Protein AF-A0AAQ1TAX6-F1 (afdb_monomer_lite)

Foldseek 3Di:
DDPLVVLLDQFLCNLVVLCVLLVHDLCVLCVVVVHDSVLSVLCNDHPPPPRNDTDDNVSSLVSCQSSQNRPPDHDDDDDDPPPPD

pLDDT: mean 79.85, std 14.78, range [39.16, 92.38]

InterPro domains:
  IPR010982 Lambda repressor-like, DNA-binding domain superfamily [G3DSA:1.10.260.40] (3-76)
  IPR010982 Lambda repressor-like, DNA-binding domain superfamily [SSF47413] (9-51)

Secondary structure (DSSP, 8-state):
--HHHHTTS--HHHHHHHHHHHT--HHHHHHHTTS-HHHHHHHTSPBTBTT--PPPHHHHHHHHHHTT--SS----PPPPP----

Organism: Escherichia coli (NCBI:txid562)

Structure (mmCIF, N/CA/C/O backbone):
data_AF-A0AAQ1TAX6-F1
#
_entry.id   AF-A0AAQ1TAX6-F1
#
loop_
_atom_site.group_PDB
_atom_site.id
_atom_site.type_symbol
_atom_site.label_atom_id
_atom_site.label_alt_id
_atom_site.label_comp_id
_atom_site.label_asym_id
_atom_site.label_entity_id
_atom_site.label_seq_id
_atom_site.pdbx_PDB_ins_code
_atom_site.Cartn_x
_atom_site.Cartn_y
_atom_site.Cartn_z
_atom_site.occupancy
_atom_site.B_iso_or_equiv
_atom_site.auth_seq_id
_atom_site.auth_comp_id
_atom_site.auth_asym_id
_atom_site.auth_atom_id
_atom_site.pdbx_PDB_model_num
ATOM 1 N N . MET A 1 1 ? -13.967 -2.575 -20.951 1.00 39.16 1 MET A N 1
ATOM 2 C CA . MET A 1 1 ? -12.829 -2.948 -20.078 1.00 39.16 1 MET A CA 1
ATOM 3 C C . MET A 1 1 ? -13.111 -2.387 -18.692 1.00 39.16 1 MET A C 1
ATOM 5 O O . MET A 1 1 ? -13.416 -1.210 -18.596 1.00 39.16 1 MET A O 1
ATOM 9 N N . ASN A 1 2 ? -13.139 -3.232 -17.656 1.00 44.91 2 ASN A N 1
ATOM 10 C CA . ASN A 1 2 ? -13.561 -2.834 -16.308 1.00 44.91 2 ASN A CA 1
ATOM 11 C C . ASN A 1 2 ? -12.456 -2.042 -15.600 1.00 44.91 2 ASN A C 1
ATOM 13 O O . ASN A 1 2 ? -11.439 -2.616 -15.220 1.00 44.91 2 ASN A O 1
ATOM 17 N N . GLU A 1 3 ? -12.707 -0.761 -15.352 1.00 47.22 3 GLU A N 1
ATOM 18 C CA . GLU A 1 3 ? -11.876 0.158 -14.555 1.00 47.22 3 GLU A CA 1
ATOM 19 C C . GLU A 1 3 ? -11.499 -0.423 -13.176 1.00 47.22 3 GLU A C 1
ATOM 21 O O . GLU A 1 3 ? -10.370 -0.289 -12.712 1.00 47.22 3 GLU A O 1
ATOM 26 N N . LYS A 1 4 ? -12.400 -1.214 -12.575 1.00 49.84 4 LYS A N 1
ATOM 27 C CA . LYS A 1 4 ? -12.154 -1.939 -11.315 1.00 49.84 4 LYS A CA 1
ATOM 28 C C . LYS A 1 4 ? -11.036 -2.985 -11.389 1.00 49.84 4 LYS A C 1
ATOM 30 O O . LYS A 1 4 ? -10.452 -3.297 -10.359 1.00 49.84 4 LYS A O 1
ATOM 35 N N . LYS A 1 5 ? -10.737 -3.532 -12.574 1.00 48.62 5 LYS A N 1
ATOM 36 C CA . LYS A 1 5 ? -9.738 -4.601 -12.752 1.00 48.62 5 LYS A CA 1
ATOM 37 C C . LYS A 1 5 ? -8.306 -4.051 -12.774 1.00 48.62 5 LYS A C 1
ATOM 39 O O . LYS A 1 5 ? -7.408 -4.715 -12.277 1.00 48.62 5 LYS A O 1
ATOM 44 N N . MET A 1 6 ? -8.118 -2.822 -13.266 1.00 50.47 6 MET A N 1
ATOM 45 C CA . MET A 1 6 ? -6.811 -2.146 -13.286 1.00 50.47 6 MET A CA 1
ATOM 46 C C . MET A 1 6 ? -6.374 -1.654 -11.900 1.00 50.47 6 MET A C 1
ATOM 48 O O . MET A 1 6 ? -5.184 -1.531 -11.648 1.00 50.47 6 MET A O 1
ATOM 52 N N . LEU A 1 7 ? -7.307 -1.412 -10.972 1.00 57.00 7 LEU A N 1
ATOM 53 C CA . LEU A 1 7 ? -7.011 -0.913 -9.617 1.00 57.00 7 LEU A CA 1
ATOM 54 C C . LEU A 1 7 ? -6.493 -2.002 -8.659 1.00 57.00 7 LEU A C 1
ATOM 56 O O . LEU A 1 7 ? -5.989 -1.692 -7.579 1.00 57.00 7 LEU A O 1
ATOM 60 N N . THR A 1 8 ? -6.626 -3.272 -9.046 1.00 67.06 8 THR A N 1
ATOM 61 C CA . THR A 1 8 ? -6.231 -4.442 -8.244 1.00 67.06 8 THR A CA 1
ATOM 62 C C . THR A 1 8 ? -4.910 -5.065 -8.679 1.00 67.06 8 THR A C 1
ATOM 64 O O . THR A 1 8 ? -4.487 -6.062 -8.098 1.00 67.06 8 THR A O 1
ATOM 67 N N . GLU A 1 9 ? -4.262 -4.515 -9.703 1.00 78.12 9 GLU A N 1
ATOM 68 C CA . GLU A 1 9 ? -3.002 -5.047 -10.213 1.00 78.12 9 GLU A CA 1
ATOM 69 C C . GLU A 1 9 ? -1.810 -4.439 -9.476 1.00 78.12 9 GLU A C 1
ATOM 71 O O . GLU A 1 9 ? -1.791 -3.259 -9.125 1.00 78.12 9 GLU A O 1
ATOM 76 N N . ASN A 1 10 ? -0.795 -5.265 -9.244 1.00 82.62 10 ASN A N 1
ATOM 77 C CA . ASN A 1 10 ? 0.422 -4.902 -8.531 1.00 82.62 10 ASN A CA 1
ATOM 78 C C . ASN A 1 10 ? 1.387 -4.154 -9.461 1.00 82.62 10 ASN A C 1
ATOM 80 O O . ASN A 1 10 ? 2.457 -4.647 -9.814 1.00 82.62 10 ASN A O 1
ATOM 84 N N . THR A 1 11 ? 0.947 -2.985 -9.923 1.00 85.62 11 THR A N 1
ATOM 85 C CA . THR A 1 11 ? 1.734 -2.094 -10.772 1.00 85.62 11 THR A CA 1
ATOM 86 C C . THR A 1 11 ? 2.404 -1.004 -9.932 1.00 85.62 11 THR A C 1
ATOM 88 O O . THR A 1 11 ? 1.858 -0.596 -8.900 1.00 85.62 11 THR A O 1
ATOM 91 N N . PRO A 1 12 ? 3.561 -0.475 -10.368 1.00 86.62 12 PRO A N 1
ATOM 92 C CA . PRO A 1 12 ? 4.242 0.623 -9.679 1.00 86.62 12 PRO A CA 1
ATOM 93 C C . PRO A 1 12 ? 3.347 1.851 -9.461 1.00 86.62 12 PRO A C 1
ATOM 95 O O . PRO A 1 12 ? 3.382 2.490 -8.407 1.00 86.62 12 PRO A O 1
ATOM 98 N N . GLU A 1 13 ? 2.485 2.147 -10.436 1.00 86.38 13 GLU A N 1
ATOM 99 C CA . GLU A 1 13 ? 1.519 3.246 -10.383 1.00 86.38 13 GLU A CA 1
ATOM 100 C C . GLU A 1 13 ? 0.480 3.028 -9.278 1.00 86.38 13 GLU A C 1
ATOM 102 O O . GLU A 1 13 ? 0.206 3.941 -8.494 1.00 86.38 13 GLU A O 1
ATOM 107 N N . ASN A 1 14 ? -0.046 1.805 -9.156 1.00 87.81 14 ASN A N 1
ATOM 108 C CA . ASN A 1 14 ? -0.992 1.458 -8.101 1.00 87.81 14 ASN A CA 1
ATOM 109 C C . ASN A 1 14 ? -0.340 1.457 -6.720 1.00 87.81 14 ASN A C 1
ATOM 111 O O . ASN A 1 14 ? -0.944 1.962 -5.776 1.00 87.81 14 ASN A O 1
ATOM 115 N N . ILE A 1 15 ? 0.892 0.957 -6.592 1.00 88.56 15 ILE A N 1
ATOM 116 C CA . ILE A 1 15 ? 1.649 1.005 -5.331 1.00 88.56 15 ILE A CA 1
ATOM 117 C C . ILE A 1 15 ? 1.797 2.459 -4.868 1.00 88.56 15 ILE A C 1
ATOM 119 O O . ILE A 1 15 ? 1.469 2.790 -3.725 1.00 88.56 15 ILE A O 1
ATOM 123 N N . LYS A 1 16 ? 2.216 3.348 -5.777 1.00 89.69 16 LYS A N 1
ATOM 124 C CA . LYS A 1 16 ? 2.360 4.780 -5.500 1.00 89.69 16 LYS A CA 1
ATOM 125 C C . LYS A 1 16 ? 1.023 5.425 -5.121 1.00 89.69 16 LYS A C 1
ATOM 127 O O . LYS A 1 16 ? 0.976 6.180 -4.148 1.00 89.69 16 LYS A O 1
ATOM 132 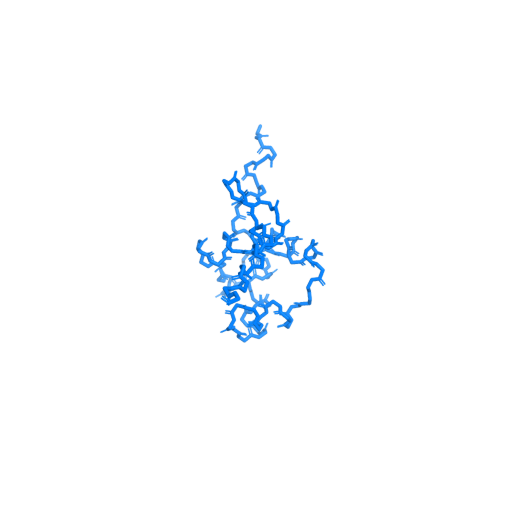N N . ARG A 1 17 ? -0.060 5.111 -5.844 1.00 90.62 17 ARG A N 1
ATOM 133 C CA . ARG A 1 17 ? -1.419 5.610 -5.562 1.00 90.62 17 ARG A CA 1
ATOM 134 C C . ARG A 1 17 ? -1.899 5.183 -4.176 1.00 90.62 17 ARG A C 1
ATOM 136 O O . ARG A 1 17 ? -2.354 6.024 -3.405 1.00 90.62 17 ARG A O 1
ATOM 143 N N . LEU A 1 18 ? -1.771 3.896 -3.846 1.00 90.69 18 LEU A N 1
ATOM 144 C CA . LEU A 1 18 ? -2.182 3.352 -2.551 1.00 90.69 18 LEU A CA 1
ATOM 145 C C . LEU A 1 18 ? -1.381 3.989 -1.413 1.00 90.69 18 LEU A C 1
ATOM 147 O O . LEU A 1 18 ? -1.977 4.430 -0.435 1.00 90.69 18 LEU A O 1
ATOM 151 N N . ARG A 1 19 ? -0.057 4.136 -1.562 1.00 91.75 19 ARG A N 1
ATOM 152 C CA . ARG A 1 19 ? 0.767 4.835 -0.566 1.00 91.75 19 ARG A CA 1
ATOM 153 C C . ARG A 1 19 ? 0.288 6.268 -0.332 1.00 91.75 19 ARG A C 1
ATOM 155 O O . ARG A 1 19 ? 0.124 6.677 0.817 1.00 91.75 19 ARG A O 1
ATOM 162 N N . GLN A 1 20 ? 0.080 7.030 -1.407 1.00 91.19 20 GLN A N 1
ATOM 163 C CA . GLN A 1 20 ? -0.394 8.412 -1.313 1.00 91.19 20 GLN A CA 1
ATOM 164 C C . GLN A 1 20 ? -1.765 8.494 -0.638 1.00 91.19 20 GLN A C 1
ATOM 166 O O . GLN A 1 20 ? -1.985 9.393 0.168 1.00 91.19 20 GLN A O 1
ATOM 171 N N . LYS A 1 21 ? -2.654 7.530 -0.904 1.00 90.75 21 LYS A N 1
ATOM 172 C CA . LYS A 1 21 ? -3.974 7.451 -0.272 1.00 90.75 21 LYS A CA 1
ATOM 173 C C . LYS A 1 21 ? -3.901 7.216 1.238 1.00 90.75 21 LYS A C 1
ATOM 175 O O . LYS A 1 21 ? -4.679 7.813 1.974 1.00 90.75 21 LYS A O 1
ATOM 180 N N . ILE A 1 22 ? -2.975 6.372 1.697 1.00 91.00 22 ILE A N 1
ATOM 181 C CA . ILE A 1 22 ? -2.754 6.133 3.136 1.00 91.00 22 ILE A CA 1
ATOM 182 C C . ILE A 1 22 ? -2.084 7.358 3.795 1.00 91.00 22 ILE A C 1
ATOM 184 O O . ILE A 1 22 ? -2.086 7.484 5.014 1.00 91.00 22 ILE A O 1
ATOM 188 N N . GLY A 1 23 ? -1.529 8.284 3.003 1.00 91.25 23 GLY A N 1
ATOM 189 C CA . GLY A 1 23 ? -0.838 9.472 3.504 1.00 91.25 23 GLY A CA 1
ATOM 190 C C . GLY A 1 23 ? 0.576 9.185 4.011 1.00 91.25 23 GLY A C 1
ATOM 191 O O . GLY A 1 23 ? 1.126 9.988 4.756 1.00 91.25 23 GLY A O 1
ATOM 192 N N . LEU A 1 24 ? 1.167 8.054 3.614 1.00 90.12 24 LEU A N 1
ATOM 193 C CA . LEU A 1 24 ? 2.489 7.633 4.076 1.00 90.12 24 LEU A CA 1
ATOM 194 C C . LEU A 1 24 ? 3.605 8.117 3.148 1.00 90.12 24 LEU A C 1
ATOM 196 O O . LEU A 1 24 ? 3.496 8.130 1.911 1.00 90.12 24 LEU A O 1
ATOM 200 N N . THR A 1 25 ? 4.741 8.455 3.746 1.00 91.62 25 THR A N 1
ATOM 201 C CA . THR A 1 25 ? 5.985 8.676 3.008 1.00 91.62 25 THR A CA 1
ATOM 202 C C . THR A 1 25 ? 6.590 7.347 2.540 1.00 91.62 25 THR A C 1
ATOM 204 O O . THR A 1 25 ? 6.284 6.273 3.055 1.00 91.62 25 THR A O 1
ATOM 207 N N . GLN A 1 26 ? 7.494 7.399 1.555 1.00 89.75 26 GLN A N 1
ATOM 208 C CA . GLN A 1 26 ? 8.219 6.200 1.101 1.00 89.75 26 GLN A CA 1
ATOM 209 C C . GLN A 1 26 ? 9.026 5.545 2.233 1.00 89.75 26 GLN A C 1
ATOM 211 O O . GLN A 1 26 ? 9.180 4.327 2.243 1.00 89.75 26 GLN A O 1
ATOM 216 N N . ARG A 1 27 ? 9.537 6.340 3.186 1.00 90.81 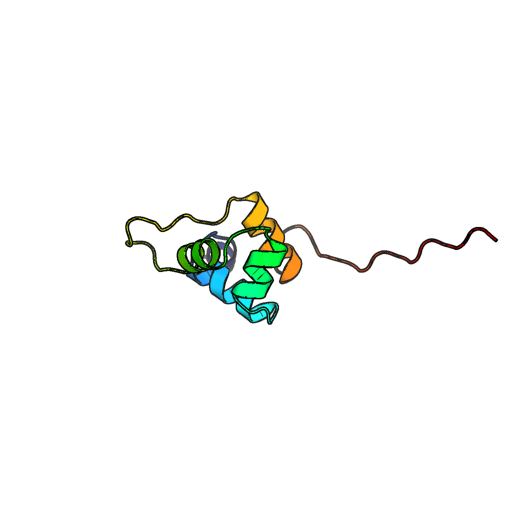27 ARG A N 1
ATOM 217 C CA . ARG A 1 27 ? 10.297 5.831 4.333 1.00 90.81 27 ARG A CA 1
ATOM 218 C C . ARG A 1 27 ? 9.394 5.086 5.310 1.00 90.81 27 ARG A C 1
ATOM 220 O O . ARG A 1 27 ? 9.717 3.961 5.658 1.00 90.81 27 ARG A O 1
ATOM 227 N N . GLU A 1 28 ? 8.259 5.673 5.681 1.00 91.75 28 GLU A N 1
ATOM 228 C CA . GLU A 1 28 ? 7.301 5.033 6.594 1.00 91.75 28 GLU A CA 1
ATOM 229 C C . GLU A 1 28 ? 6.731 3.745 5.996 1.00 91.75 28 GLU A C 1
ATOM 231 O O . GLU A 1 28 ? 6.619 2.735 6.685 1.00 91.75 28 GLU A O 1
ATOM 236 N N . CYS A 1 29 ? 6.431 3.731 4.692 1.00 91.12 29 CYS A N 1
ATOM 237 C CA . CYS A 1 29 ? 6.060 2.487 4.023 1.00 91.12 29 CYS A CA 1
ATOM 238 C C . CYS A 1 29 ? 7.190 1.456 4.066 1.00 91.12 29 CYS A C 1
ATOM 240 O O . CYS A 1 29 ? 6.944 0.297 4.378 1.00 91.12 29 CYS A O 1
ATOM 242 N N . ALA A 1 30 ? 8.431 1.852 3.791 1.00 91.44 30 ALA A N 1
ATOM 243 C CA . ALA A 1 30 ? 9.553 0.926 3.874 1.00 91.44 30 ALA A CA 1
ATOM 244 C C . ALA A 1 30 ? 9.697 0.328 5.288 1.00 91.44 30 ALA A C 1
ATOM 246 O O . ALA A 1 30 ? 9.889 -0.878 5.416 1.00 91.44 30 ALA A O 1
ATOM 247 N N . GLU A 1 31 ? 9.508 1.134 6.334 1.00 92.38 31 GLU A N 1
ATOM 248 C CA . GLU A 1 31 ? 9.516 0.693 7.735 1.00 92.38 31 GLU A CA 1
ATOM 249 C C . GLU A 1 31 ? 8.373 -0.286 8.048 1.00 92.38 31 GLU A C 1
ATOM 251 O O . GLU A 1 31 ? 8.627 -1.367 8.577 1.00 92.38 31 GLU A O 1
ATOM 256 N N . ILE A 1 32 ? 7.132 0.028 7.652 1.00 91.25 32 ILE A N 1
ATOM 257 C CA . ILE A 1 32 ? 5.962 -0.852 7.849 1.00 91.25 32 ILE A CA 1
ATOM 258 C C . ILE A 1 32 ? 6.174 -2.214 7.186 1.00 91.25 32 ILE A C 1
ATOM 260 O O . ILE A 1 32 ? 5.810 -3.250 7.741 1.00 91.25 32 ILE A O 1
ATOM 264 N N . PHE A 1 33 ? 6.773 -2.215 5.999 1.00 89.19 33 PHE A N 1
ATOM 265 C CA . PHE A 1 33 ? 7.043 -3.429 5.242 1.00 89.19 33 PHE A CA 1
ATOM 266 C C . PHE A 1 33 ? 8.417 -4.043 5.555 1.00 89.19 33 PHE A C 1
ATOM 268 O O . PHE A 1 33 ? 8.840 -4.969 4.865 1.00 89.19 33 PHE A O 1
ATOM 275 N N . SER A 1 34 ? 9.113 -3.548 6.588 1.00 89.56 34 SER A N 1
ATOM 276 C CA . SER A 1 34 ? 10.423 -4.044 7.036 1.00 89.56 34 SER A CA 1
ATOM 277 C C . SER A 1 34 ? 11.451 -4.166 5.902 1.00 89.56 34 SER A C 1
ATOM 279 O O . SER A 1 34 ? 12.213 -5.129 5.823 1.00 89.56 34 SER A O 1
ATOM 281 N N . MET A 1 35 ? 11.473 -3.184 4.999 1.00 88.19 35 MET A N 1
ATOM 282 C CA . MET A 1 35 ? 12.394 -3.132 3.868 1.00 88.19 35 MET A CA 1
ATOM 283 C C . MET A 1 35 ? 13.173 -1.823 3.815 1.00 88.19 35 MET A C 1
ATOM 285 O O . MET A 1 35 ? 12.825 -0.819 4.427 1.00 88.19 35 MET A O 1
ATOM 289 N N . ASN A 1 36 ? 14.254 -1.820 3.039 1.00 89.88 36 ASN A N 1
ATOM 290 C CA . ASN A 1 36 ? 15.043 -0.615 2.834 1.00 89.88 36 ASN A CA 1
ATOM 291 C C . ASN A 1 36 ? 14.256 0.416 1.987 1.00 89.88 36 ASN A C 1
ATOM 293 O O . ASN A 1 36 ? 13.660 0.029 0.975 1.00 89.88 36 ASN A O 1
ATOM 297 N N . PRO A 1 37 ? 14.307 1.728 2.300 1.00 88.31 37 PRO A N 1
ATOM 298 C CA . PRO A 1 37 ? 13.675 2.776 1.489 1.00 88.31 37 PRO A CA 1
ATOM 299 C C . PRO A 1 37 ? 14.080 2.764 0.010 1.00 88.31 37 PRO A C 1
ATOM 301 O O . PRO A 1 37 ? 13.279 3.095 -0.864 1.00 88.31 37 PRO A O 1
ATOM 304 N N . ARG A 1 38 ? 15.314 2.344 -0.298 1.00 87.12 38 ARG A N 1
ATOM 305 C CA . ARG A 1 38 ? 15.789 2.167 -1.677 1.00 87.12 38 ARG A CA 1
ATOM 306 C C . ARG A 1 38 ? 15.046 1.043 -2.393 1.00 87.12 38 ARG A C 1
ATOM 308 O O . ARG A 1 38 ? 14.722 1.187 -3.567 1.00 87.12 38 ARG A O 1
ATOM 315 N N . THR A 1 39 ? 14.772 -0.052 -1.685 1.00 85.62 39 THR A N 1
ATOM 316 C CA . THR A 1 39 ? 13.970 -1.166 -2.196 1.00 85.62 39 THR A CA 1
ATOM 317 C C . THR A 1 39 ? 12.547 -0.699 -2.454 1.00 85.62 39 THR A C 1
ATOM 319 O O . THR A 1 39 ? 12.054 -0.921 -3.550 1.00 85.62 39 THR A O 1
ATOM 322 N N . TRP A 1 40 ? 11.929 0.022 -1.509 1.00 88.31 40 TRP A N 1
ATOM 323 C CA . TRP A 1 40 ? 10.585 0.581 -1.694 1.00 88.31 40 TRP A CA 1
ATOM 324 C C . TRP A 1 40 ? 10.503 1.500 -2.918 1.00 88.31 40 TRP A C 1
ATOM 326 O O . TRP A 1 40 ? 9.613 1.348 -3.748 1.00 88.31 40 TRP A O 1
ATOM 336 N N . ARG A 1 41 ? 11.473 2.412 -3.075 1.00 87.38 41 ARG A N 1
ATOM 337 C CA . ARG A 1 41 ? 11.536 3.319 -4.228 1.00 87.38 41 ARG A CA 1
ATOM 338 C C . ARG A 1 41 ? 11.515 2.559 -5.554 1.00 87.38 41 ARG A C 1
ATOM 340 O O . ARG A 1 41 ? 10.744 2.937 -6.423 1.00 87.38 41 ARG A O 1
ATOM 347 N N . ARG A 1 42 ? 12.289 1.475 -5.675 1.00 85.00 42 ARG A N 1
ATOM 348 C CA . ARG A 1 42 ? 12.321 0.628 -6.882 1.00 85.00 42 ARG A CA 1
ATOM 349 C C . ARG A 1 42 ? 10.973 -0.008 -7.212 1.00 85.00 42 ARG A C 1
ATOM 351 O O . ARG A 1 42 ? 10.672 -0.200 -8.382 1.00 85.00 42 ARG A O 1
ATOM 358 N N . LYS A 1 43 ? 10.147 -0.295 -6.201 1.00 83.69 43 LYS A N 1
ATOM 359 C CA . LYS A 1 43 ? 8.793 -0.837 -6.402 1.00 83.69 43 LYS A CA 1
ATOM 360 C C . LYS A 1 43 ? 7.826 0.199 -6.996 1.00 83.69 43 LYS A C 1
ATOM 362 O O . LYS A 1 43 ? 6.845 -0.183 -7.619 1.00 83.69 43 LYS A O 1
ATOM 367 N N . GLU A 1 44 ? 8.097 1.496 -6.818 1.00 84.88 44 GLU A N 1
ATOM 368 C CA . GLU A 1 44 ? 7.322 2.603 -7.408 1.00 84.88 44 GLU A CA 1
ATOM 369 C C . GLU A 1 44 ? 7.878 3.083 -8.760 1.00 84.88 44 GLU A C 1
ATOM 371 O O . GLU A 1 44 ? 7.276 3.958 -9.387 1.00 84.88 44 GLU A O 1
ATOM 376 N N . GLU A 1 45 ? 9.019 2.558 -9.215 1.00 81.81 45 GLU A N 1
ATOM 377 C CA . GLU A 1 45 ? 9.606 2.947 -10.499 1.00 81.81 45 GLU A CA 1
ATOM 378 C C . GLU A 1 45 ? 8.849 2.303 -11.676 1.00 81.81 45 GLU A C 1
ATOM 380 O O . GLU A 1 45 ? 8.426 1.150 -11.574 1.00 81.81 45 GLU A O 1
ATOM 385 N N . PRO A 1 46 ? 8.676 3.015 -12.807 1.00 71.38 46 PRO A N 1
ATOM 386 C CA . PRO A 1 46 ? 7.992 2.480 -13.982 1.00 71.38 46 PRO A CA 1
ATOM 387 C C . PRO A 1 46 ? 8.616 1.174 -14.490 1.00 71.38 46 PRO A C 1
ATOM 389 O O . PRO A 1 46 ? 9.838 0.999 -14.467 1.00 71.38 46 PRO A O 1
ATOM 392 N N . ALA A 1 47 ? 7.774 0.277 -15.008 1.00 59.72 47 ALA A N 1
ATOM 393 C CA . ALA A 1 47 ? 8.224 -0.959 -15.638 1.00 59.72 47 ALA A CA 1
ATOM 394 C C . ALA A 1 47 ? 9.112 -0.647 -16.861 1.00 59.72 47 ALA A C 1
ATOM 396 O O . ALA A 1 47 ? 8.712 0.112 -17.741 1.00 59.72 47 ALA A O 1
ATOM 397 N N . GLY A 1 48 ? 10.321 -1.217 -16.905 1.00 53.62 48 GLY A N 1
ATOM 398 C CA . GLY A 1 48 ? 11.304 -0.981 -17.976 1.00 53.62 48 GLY A CA 1
ATOM 399 C C . GLY A 1 48 ? 12.707 -0.622 -17.479 1.00 53.62 48 GLY A C 1
ATOM 400 O O . GLY A 1 48 ? 13.674 -0.738 -18.226 1.00 53.62 48 GLY A O 1
ATOM 401 N N . THR A 1 49 ? 12.856 -0.267 -16.201 1.00 55.12 49 THR A N 1
ATOM 402 C CA . THR A 1 49 ? 14.161 -0.306 -15.533 1.00 55.12 49 THR A CA 1
ATOM 403 C C . THR A 1 49 ? 14.468 -1.757 -15.152 1.00 55.12 49 THR A C 1
ATOM 405 O O . THR A 1 49 ? 13.582 -2.498 -14.724 1.00 55.12 49 THR A O 1
ATOM 408 N N . ALA A 1 50 ? 15.720 -2.197 -15.295 1.00 46.69 50 ALA A N 1
ATOM 409 C CA . ALA A 1 50 ? 16.168 -3.581 -15.065 1.00 46.69 50 ALA A CA 1
ATOM 410 C C . ALA A 1 50 ? 15.987 -4.104 -13.612 1.00 46.69 50 ALA A C 1
ATOM 412 O O . ALA A 1 50 ? 16.596 -5.092 -13.211 1.00 46.69 50 ALA A O 1
ATOM 413 N N . SER A 1 51 ? 15.204 -3.422 -12.774 1.00 49.69 51 SER A N 1
ATOM 414 C CA . SER A 1 51 ? 15.005 -3.701 -11.349 1.00 49.69 51 SER A CA 1
ATOM 415 C C . SER A 1 51 ? 13.578 -3.404 -10.865 1.00 49.69 51 SER A C 1
ATOM 417 O O . SER A 1 51 ? 13.385 -3.164 -9.673 1.00 49.69 51 SER A O 1
ATOM 419 N N . GLY A 1 52 ? 12.581 -3.417 -11.758 1.00 53.03 52 GLY A N 1
ATOM 420 C CA . GLY A 1 52 ? 11.163 -3.301 -11.402 1.00 53.03 52 GLY A CA 1
ATOM 421 C C . GLY A 1 52 ? 10.657 -4.543 -10.664 1.00 53.03 52 GLY A C 1
ATOM 422 O O . GLY A 1 52 ? 9.951 -5.373 -11.230 1.00 53.03 52 GLY A O 1
ATOM 423 N N . THR A 1 53 ? 11.055 -4.715 -9.405 1.00 64.25 53 THR A N 1
ATOM 424 C CA . THR A 1 53 ? 10.524 -5.773 -8.543 1.00 64.25 53 THR A CA 1
ATOM 425 C C . THR A 1 53 ? 9.191 -5.298 -7.979 1.00 64.25 53 THR A C 1
ATOM 427 O O . THR A 1 53 ? 9.159 -4.427 -7.113 1.00 64.25 53 THR A O 1
ATOM 430 N N . ALA A 1 54 ? 8.087 -5.859 -8.471 1.00 70.81 54 ALA A N 1
ATOM 431 C CA . ALA A 1 54 ? 6.765 -5.634 -7.893 1.00 70.81 54 ALA A CA 1
ATOM 432 C C . ALA A 1 54 ? 6.728 -6.060 -6.411 1.00 70.81 54 ALA A C 1
ATOM 434 O O . ALA A 1 54 ? 7.568 -6.844 -5.951 1.00 70.81 54 ALA A O 1
ATOM 435 N N . LEU A 1 55 ? 5.747 -5.567 -5.646 1.00 80.56 55 LEU A N 1
ATOM 436 C CA . LEU A 1 55 ? 5.476 -6.137 -4.323 1.00 80.56 55 LEU A CA 1
ATOM 437 C C . LEU A 1 55 ? 5.148 -7.630 -4.490 1.00 80.56 55 LEU A C 1
ATOM 439 O O . LEU A 1 55 ? 4.613 -8.051 -5.516 1.00 80.56 55 LEU A O 1
ATOM 443 N N . THR A 1 56 ? 5.411 -8.454 -3.485 1.00 84.69 56 THR A N 1
ATOM 444 C CA . THR A 1 56 ? 4.820 -9.796 -3.482 1.00 84.69 56 THR A CA 1
ATOM 445 C C . THR A 1 56 ? 3.290 -9.676 -3.403 1.00 84.69 56 THR A C 1
ATOM 447 O O . THR A 1 56 ? 2.772 -8.665 -2.913 1.00 84.69 56 THR A O 1
ATOM 450 N N . PRO A 1 57 ? 2.523 -10.690 -3.843 1.00 83.81 57 PRO A N 1
ATOM 451 C CA . PRO A 1 57 ? 1.064 -10.652 -3.742 1.00 83.81 57 PRO A CA 1
ATOM 452 C C . PRO A 1 57 ? 0.564 -10.378 -2.316 1.00 83.81 57 PRO A C 1
ATOM 454 O O . PRO A 1 57 ? -0.435 -9.689 -2.134 1.00 83.81 57 PRO A O 1
ATOM 457 N N . VAL A 1 58 ? 1.276 -10.885 -1.304 1.00 87.19 58 VAL A N 1
ATOM 458 C CA . VAL A 1 58 ? 0.948 -10.682 0.114 1.00 87.19 58 VAL A CA 1
ATOM 459 C C . VAL A 1 58 ? 1.180 -9.231 0.530 1.00 87.19 58 VAL A C 1
ATOM 461 O O . VAL A 1 58 ? 0.292 -8.614 1.112 1.00 87.19 58 VAL A O 1
ATOM 464 N N . GLU A 1 59 ? 2.342 -8.668 0.192 1.00 89.00 59 GLU A N 1
ATOM 465 C CA . GLU A 1 59 ? 2.660 -7.268 0.483 1.00 89.00 59 GLU A CA 1
ATOM 466 C C . GLU A 1 59 ? 1.642 -6.320 -0.177 1.00 89.00 59 GLU A C 1
ATOM 468 O O . GLU A 1 59 ? 1.143 -5.390 0.454 1.00 89.00 59 GLU A O 1
ATOM 473 N N . PHE A 1 60 ? 1.274 -6.575 -1.433 1.00 89.19 60 PHE A N 1
ATOM 474 C CA . PHE A 1 60 ? 0.304 -5.734 -2.130 1.00 89.19 60 PHE A CA 1
ATOM 475 C C . PHE A 1 60 ? -1.089 -5.805 -1.501 1.00 89.19 60 PHE A C 1
ATOM 477 O O . PHE A 1 60 ? -1.696 -4.765 -1.251 1.00 89.19 60 PHE A O 1
ATOM 484 N N . LYS A 1 61 ? -1.566 -7.006 -1.150 1.00 89.44 61 LYS A N 1
ATOM 485 C CA . LYS A 1 61 ? -2.829 -7.164 -0.413 1.00 89.44 61 LYS A CA 1
ATOM 486 C C . LYS A 1 61 ? -2.795 -6.436 0.931 1.00 89.44 61 LYS A C 1
ATOM 488 O O . LYS A 1 61 ? -3.773 -5.794 1.308 1.00 89.44 61 LYS A O 1
ATOM 493 N N . TYR A 1 62 ? -1.666 -6.472 1.633 1.00 90.69 62 TYR A N 1
ATOM 494 C CA . TYR A 1 62 ? -1.504 -5.718 2.873 1.00 90.69 62 TYR A CA 1
ATOM 495 C C . TYR A 1 62 ? -1.557 -4.199 2.644 1.00 90.69 62 TYR A C 1
ATOM 497 O O . TYR A 1 62 ? -2.242 -3.490 3.378 1.00 90.69 62 TYR A O 1
ATOM 505 N N . LEU A 1 63 ? -0.932 -3.692 1.577 1.00 90.50 63 LEU A N 1
ATOM 506 C CA . LEU A 1 63 ? -1.030 -2.278 1.204 1.00 90.50 63 LEU A CA 1
ATOM 507 C C . LEU A 1 63 ? -2.475 -1.872 0.874 1.00 90.50 63 LEU A C 1
ATOM 509 O O . LEU A 1 63 ? -2.942 -0.825 1.319 1.00 90.50 63 LEU A O 1
ATOM 513 N N . GLN A 1 64 ? -3.206 -2.717 0.141 1.00 90.50 64 GLN A N 1
ATOM 514 C CA . GLN A 1 64 ? -4.624 -2.499 -0.147 1.00 90.50 64 GLN A CA 1
ATOM 515 C C . GLN A 1 64 ? -5.473 -2.486 1.129 1.00 90.50 64 GLN A C 1
ATOM 517 O O . GLN A 1 64 ? -6.381 -1.665 1.246 1.00 90.50 64 GLN A O 1
ATOM 522 N N . LEU A 1 65 ? -5.172 -3.357 2.096 1.00 91.88 65 LEU A N 1
ATOM 523 C CA . LEU A 1 65 ? -5.839 -3.385 3.399 1.00 91.88 65 LEU A CA 1
ATOM 524 C C . LEU A 1 65 ? -5.631 -2.074 4.160 1.00 91.88 65 LEU A C 1
ATOM 526 O O . LEU A 1 65 ? -6.605 -1.494 4.639 1.00 91.88 65 LEU A O 1
ATOM 530 N N . LEU A 1 66 ? -4.388 -1.586 4.221 1.00 91.12 66 LEU A N 1
ATOM 531 C CA . LEU A 1 66 ? -4.051 -0.301 4.842 1.00 91.12 66 LEU A CA 1
ATOM 532 C C . LEU A 1 66 ? -4.756 0.874 4.148 1.00 91.12 66 LEU A C 1
ATOM 534 O O . LEU A 1 66 ? -5.226 1.789 4.817 1.00 91.12 66 LEU A O 1
ATOM 538 N N . ALA A 1 67 ? -4.881 0.827 2.820 1.00 90.62 67 ALA A N 1
ATOM 539 C CA . ALA A 1 67 ? -5.586 1.833 2.023 1.00 90.62 67 ALA A CA 1
ATOM 540 C C . ALA A 1 67 ? -7.123 1.704 2.046 1.00 90.62 67 ALA A C 1
ATOM 542 O O . ALA A 1 67 ? -7.816 2.547 1.465 1.00 90.62 67 ALA A O 1
ATOM 543 N N . GLY A 1 68 ? -7.662 0.642 2.658 1.00 88.56 68 GLY A N 1
ATOM 544 C CA . GLY A 1 68 ? -9.092 0.327 2.646 1.00 88.56 68 GLY A CA 1
ATOM 545 C C . GLY A 1 68 ? -9.648 -0.029 1.260 1.00 88.56 68 GLY A C 1
ATOM 546 O O . GLY A 1 68 ? -10.840 0.137 1.027 1.00 88.56 68 GLY A O 1
ATOM 547 N N . GLU A 1 69 ? -8.799 -0.474 0.329 1.00 87.06 69 GLU A N 1
ATOM 548 C CA . GLU A 1 69 ? -9.171 -0.865 -1.044 1.00 87.06 69 GLU A CA 1
ATOM 549 C C . GLU A 1 69 ? -9.026 -2.371 -1.306 1.00 87.06 69 GLU A C 1
ATOM 551 O O . GLU A 1 69 ? -9.086 -2.815 -2.453 1.00 87.06 69 GLU A O 1
ATOM 556 N N . HIS A 1 70 ? -8.806 -3.181 -0.269 1.00 86.19 70 HIS A N 1
ATOM 557 C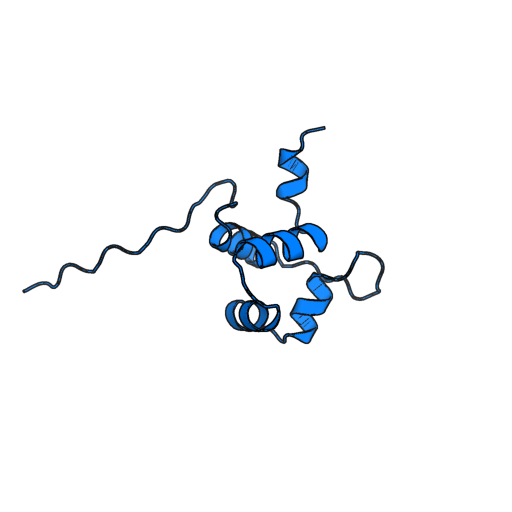 CA . HIS A 1 70 ? -8.720 -4.624 -0.460 1.00 86.19 70 HIS A CA 1
ATOM 558 C C . HIS A 1 70 ? -10.084 -5.177 -0.913 1.00 86.19 70 HIS A C 1
ATOM 560 O O . HIS A 1 70 ? -11.099 -4.875 -0.284 1.00 86.19 70 HIS A O 1
ATOM 566 N N . PRO A 1 71 ? -10.136 -6.001 -1.979 1.00 83.75 71 PRO A N 1
ATOM 567 C CA . PRO A 1 71 ? -11.399 -6.415 -2.597 1.00 83.75 71 PRO A CA 1
ATOM 568 C C . PRO A 1 71 ? -12.301 -7.235 -1.667 1.00 83.75 71 PRO A C 1
ATOM 570 O O . PRO A 1 71 ? -13.520 -7.173 -1.782 1.00 83.75 71 PRO A O 1
ATOM 573 N N . GLU A 1 72 ? -11.703 -7.99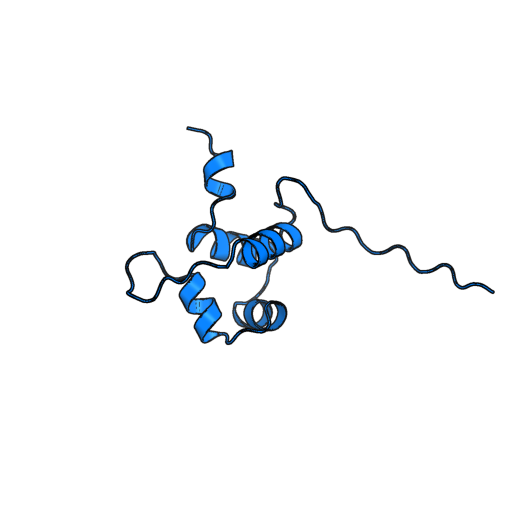9 -0.752 1.00 85.06 72 GLU A N 1
ATOM 574 C CA . GLU A 1 72 ? -12.426 -8.959 0.097 1.00 85.06 72 GLU A CA 1
ATOM 575 C C . GLU A 1 72 ? -12.458 -8.585 1.586 1.00 85.06 72 GLU A C 1
ATOM 577 O O . GLU A 1 72 ? -13.227 -9.161 2.349 1.00 85.06 72 GLU A O 1
ATOM 582 N N . TYR A 1 73 ? -11.623 -7.641 2.032 1.00 86.56 73 TYR A N 1
ATOM 583 C CA . TYR A 1 73 ? -11.350 -7.448 3.460 1.00 86.56 73 TYR A CA 1
ATOM 584 C C . TYR A 1 73 ? -11.188 -5.967 3.804 1.00 86.56 73 TYR A C 1
ATOM 586 O O . TYR A 1 73 ? -10.787 -5.160 2.974 1.00 86.56 73 TYR A O 1
ATOM 594 N N . VAL A 1 74 ? -11.466 -5.605 5.057 1.00 89.38 74 VAL A N 1
ATOM 595 C CA . VAL A 1 74 ? -11.309 -4.238 5.571 1.00 89.38 74 VAL A CA 1
ATOM 596 C C . VAL A 1 74 ? -10.685 -4.276 6.961 1.00 89.38 74 VAL A C 1
ATOM 598 O O . VAL A 1 74 ? -11.078 -5.085 7.802 1.00 89.38 74 VAL A O 1
ATOM 601 N N . LEU A 1 75 ? -9.714 -3.396 7.219 1.00 88.94 75 LEU A N 1
ATOM 602 C CA . LEU A 1 75 ? -9.138 -3.252 8.553 1.00 88.94 75 LEU A CA 1
ATOM 603 C C . LEU A 1 75 ? -10.135 -2.547 9.479 1.00 88.94 75 LEU A C 1
ATOM 605 O O . LEU A 1 75 ? -10.627 -1.456 9.192 1.00 88.94 75 LEU A O 1
ATOM 609 N N . ARG A 1 76 ? -10.418 -3.176 10.620 1.00 88.62 76 ARG A N 1
ATOM 610 C CA . ARG A 1 76 ? -11.217 -2.609 11.711 1.00 88.62 76 ARG A CA 1
ATOM 611 C C . ARG A 1 76 ? -10.358 -2.509 12.965 1.00 88.62 76 ARG A C 1
ATOM 613 O O . ARG A 1 76 ? -9.440 -3.303 13.171 1.00 88.62 76 ARG A O 1
ATOM 620 N N . LYS A 1 77 ? -10.645 -1.508 13.800 1.00 87.44 77 LYS A N 1
ATOM 621 C CA . LYS A 1 77 ? -9.992 -1.356 15.102 1.00 87.44 77 LYS A CA 1
ATOM 622 C C . LYS A 1 77 ? -10.292 -2.597 1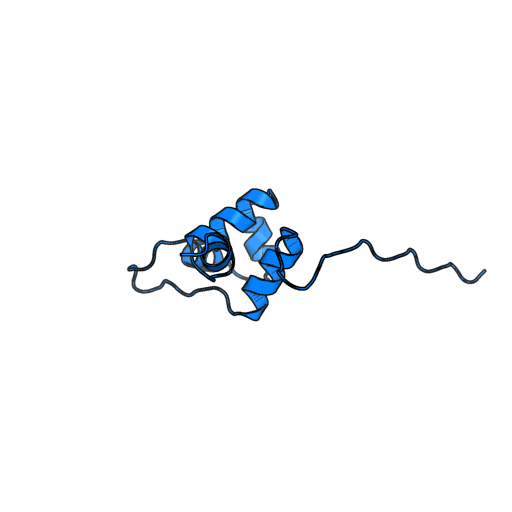5.943 1.00 87.44 77 LYS A C 1
ATOM 624 O O . LYS A 1 77 ? -11.428 -3.056 15.953 1.00 87.44 77 LYS A O 1
ATOM 629 N N . ARG A 1 78 ? -9.284 -3.122 16.642 1.00 86.38 78 ARG A N 1
ATOM 630 C CA . ARG A 1 78 ? -9.501 -4.194 17.618 1.00 86.38 78 ARG A CA 1
ATOM 631 C C . ARG A 1 78 ? -10.426 -3.682 18.718 1.00 86.38 78 ARG A C 1
ATOM 633 O O . ARG A 1 78 ? -10.197 -2.585 19.239 1.00 86.38 78 ARG A O 1
ATOM 640 N N . ASP A 1 79 ? -11.427 -4.473 19.078 1.00 84.31 79 ASP A N 1
ATOM 641 C CA . ASP A 1 79 ? -12.188 -4.232 20.296 1.00 84.31 79 ASP A CA 1
ATOM 642 C C . ASP A 1 79 ? -11.222 -4.238 21.483 1.00 84.31 79 ASP A C 1
ATOM 644 O O . ASP A 1 79 ? -10.293 -5.051 21.539 1.00 84.31 79 ASP A O 1
ATOM 648 N N . LYS A 1 80 ? -11.383 -3.281 22.407 1.00 78.81 80 LYS A N 1
ATOM 649 C CA . LYS A 1 80 ? -10.578 -3.292 23.630 1.00 78.81 80 LYS A CA 1
ATOM 650 C C . LYS A 1 80 ? -10.814 -4.643 24.313 1.00 78.81 80 LYS A C 1
ATOM 652 O O . LYS A 1 80 ? -11.980 -5.031 24.432 1.00 78.81 80 LYS A O 1
ATOM 657 N N . PRO A 1 81 ? -9.763 -5.351 24.765 1.00 72.38 81 PRO A N 1
ATOM 658 C CA . PRO A 1 81 ? -9.985 -6.505 25.618 1.00 72.38 81 PRO A CA 1
ATOM 659 C C . PRO A 1 81 ? -10.832 -6.019 26.794 1.00 72.38 81 PRO A C 1
ATOM 661 O O . PRO A 1 81 ? -10.508 -4.997 27.405 1.00 72.38 81 PRO A O 1
ATOM 664 N N . LYS A 1 82 ? -11.958 -6.688 27.060 1.00 66.94 82 LYS A N 1
ATOM 665 C CA . LYS A 1 82 ? -12.664 -6.478 28.322 1.00 66.94 82 LYS A CA 1
ATOM 666 C C . LYS A 1 82 ? -11.635 -6.794 29.402 1.00 66.94 82 LYS A C 1
ATOM 668 O O . LYS A 1 82 ? -11.163 -7.927 29.446 1.00 66.94 82 LYS A O 1
ATOM 673 N N . CYS A 1 83 ? -11.228 -5.797 30.190 1.00 56.41 83 CYS A N 1
ATOM 674 C CA . CYS A 1 83 ? -10.549 -6.079 31.446 1.00 56.41 83 CYS A CA 1
ATOM 675 C C . CYS A 1 83 ? -11.469 -7.039 32.194 1.00 56.41 83 CYS A C 1
ATOM 677 O O . CYS A 1 83 ? -12.600 -6.682 32.513 1.00 56.41 83 CYS A O 1
ATOM 679 N N . SER A 1 84 ? -11.029 -8.278 32.363 1.00 61.94 84 SER A N 1
ATOM 680 C CA . SER A 1 84 ? -11.546 -9.139 33.411 1.00 61.94 84 SER A CA 1
ATOM 681 C C . SER A 1 84 ? -11.161 -8.463 34.725 1.00 61.94 84 SER A C 1
ATOM 683 O O . SER A 1 84 ? -9.974 -8.429 35.052 1.00 61.94 84 SER A O 1
ATOM 685 N N . GLU A 1 85 ? -12.148 -7.816 35.352 1.00 58.72 85 GLU A N 1
ATOM 686 C CA . GLU A 1 85 ? 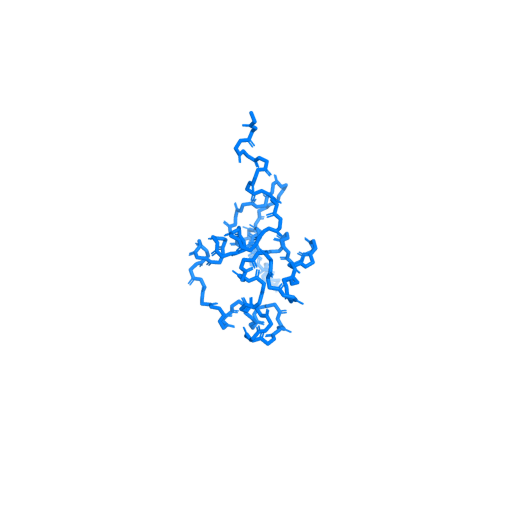-12.128 -7.400 36.764 1.00 58.72 85 GLU A CA 1
ATOM 687 C C . GLU A 1 85 ? -11.844 -8.587 37.688 1.00 58.72 85 GLU A C 1
ATOM 689 O O . GLU A 1 85 ? -12.306 -9.710 37.368 1.00 58.72 85 GLU A O 1
#

Radius of gyration: 15.27 Å; chains: 1; bounding box: 30×20×57 Å

Sequence (85 aa):
MNEKKMLTENTPENIKRLRQKIGLTQRECAEIFSMNPRTWRRKEEPAGTASGTALTPVEFKYLQLLAGEHPEYVLRKRDKPKCSE